Protein AF-A0A392SVR6-F1 (afdb_monomer_lite)

Radius of gyration: 13.55 Å; chains: 1; bounding box: 40×30×31 Å

Structure (mmCIF, N/CA/C/O backbone):
data_AF-A0A392SVR6-F1
#
_entry.id   AF-A0A392SVR6-F1
#
loop_
_atom_site.group_PDB
_atom_site.id
_atom_site.type_symbol
_atom_site.label_atom_id
_atom_site.label_alt_id
_atom_site.label_comp_id
_atom_site.label_asym_id
_atom_site.label_entity_id
_atom_site.label_seq_id
_atom_site.pdbx_PDB_ins_code
_atom_site.Cartn_x
_atom_site.Cartn_y
_atom_site.Cartn_z
_atom_site.occupancy
_atom_site.B_iso_or_equiv
_atom_site.auth_seq_id
_atom_site.auth_comp_id
_atom_site.auth_asym_id
_atom_site.auth_atom_id
_atom_site.pdbx_PDB_model_num
ATOM 1 N N . SER A 1 1 ? -8.868 12.018 12.985 1.00 79.50 1 SER A N 1
ATOM 2 C CA . SER A 1 1 ? -8.647 13.479 12.987 1.00 79.50 1 SER A CA 1
ATOM 3 C C . SER A 1 1 ? -8.607 13.971 11.549 1.00 79.50 1 SER A C 1
ATOM 5 O O . SER A 1 1 ? -8.416 13.152 10.654 1.00 79.50 1 SER A O 1
ATOM 7 N N . LYS A 1 2 ? -8.782 15.278 11.315 1.00 90.06 2 LYS A N 1
ATOM 8 C CA . LYS A 1 2 ? -8.696 15.888 9.977 1.00 90.06 2 LYS A CA 1
ATOM 9 C C . LYS A 1 2 ? -7.381 15.542 9.257 1.00 90.06 2 LYS A C 1
ATOM 11 O O . LYS A 1 2 ? -7.413 15.114 8.115 1.00 90.06 2 LYS A O 1
ATOM 16 N N . GLU A 1 3 ? -6.256 15.588 9.968 1.00 89.31 3 GLU A N 1
ATOM 17 C CA . GLU A 1 3 ? -4.923 15.275 9.423 1.00 89.31 3 GLU A CA 1
ATOM 18 C C . GLU A 1 3 ? -4.803 13.856 8.852 1.00 89.31 3 GLU A C 1
ATOM 20 O O . GLU A 1 3 ? -4.067 13.623 7.894 1.00 89.31 3 GLU A O 1
ATOM 25 N N . TRP A 1 4 ? -5.510 12.888 9.445 1.00 89.56 4 TRP A N 1
ATOM 26 C CA . TRP A 1 4 ? -5.516 11.517 8.939 1.00 89.56 4 TRP A CA 1
ATOM 27 C C . TRP A 1 4 ? -6.219 11.445 7.580 1.00 89.56 4 TRP A C 1
ATOM 29 O O . TRP A 1 4 ? -5.674 10.851 6.657 1.00 89.56 4 TRP A O 1
ATOM 39 N N . LEU A 1 5 ? -7.378 12.100 7.448 1.00 92.06 5 LEU A N 1
ATOM 40 C CA . LEU A 1 5 ? -8.137 12.154 6.194 1.00 92.06 5 LEU A CA 1
ATOM 41 C C . LEU A 1 5 ? -7.382 12.928 5.112 1.00 92.06 5 LEU A C 1
ATOM 43 O O . LEU A 1 5 ? -7.319 12.471 3.974 1.00 92.06 5 LEU A O 1
ATOM 47 N N . ASP A 1 6 ? -6.761 14.052 5.475 1.00 93.69 6 ASP A N 1
ATOM 48 C CA . ASP A 1 6 ? -5.941 14.842 4.554 1.00 93.69 6 ASP A CA 1
ATOM 49 C C . ASP A 1 6 ? -4.752 14.002 4.036 1.00 93.69 6 ASP A C 1
ATOM 51 O O . ASP A 1 6 ? -4.467 13.995 2.840 1.00 93.69 6 ASP A O 1
ATOM 55 N N . SER A 1 7 ? -4.110 13.210 4.909 1.00 92.19 7 SER A N 1
ATOM 56 C CA . SER A 1 7 ? -3.021 12.302 4.508 1.00 92.19 7 SER A CA 1
ATOM 57 C C . SER A 1 7 ? -3.498 11.182 3.581 1.00 92.19 7 SER A C 1
ATOM 59 O O . SER A 1 7 ? -2.819 10.864 2.610 1.00 92.19 7 SER A O 1
ATOM 61 N N . VAL A 1 8 ? -4.640 10.557 3.885 1.00 94.06 8 VAL A N 1
ATOM 62 C CA . VAL A 1 8 ? -5.214 9.501 3.035 1.00 94.06 8 VAL A CA 1
ATOM 63 C C . VAL A 1 8 ? -5.560 10.065 1.665 1.00 94.06 8 VAL A C 1
ATOM 65 O O . VAL A 1 8 ? -5.136 9.500 0.668 1.00 94.06 8 VAL A O 1
ATOM 68 N N . THR A 1 9 ? -6.216 11.225 1.614 1.00 95.69 9 THR A N 1
ATOM 69 C CA . THR A 1 9 ? -6.563 11.908 0.358 1.00 95.69 9 THR A CA 1
ATOM 70 C C . THR A 1 9 ? -5.320 12.200 -0.484 1.00 95.69 9 THR A C 1
ATOM 72 O O . THR A 1 9 ? -5.315 11.944 -1.688 1.00 95.69 9 THR A O 1
ATOM 75 N N . PHE A 1 10 ? -4.247 12.686 0.148 1.00 94.69 10 PHE A N 1
ATOM 76 C CA . PHE A 1 10 ? -2.966 12.912 -0.518 1.00 94.69 10 PHE A CA 1
ATOM 77 C C . PHE A 1 10 ? -2.412 11.626 -1.147 1.00 94.69 10 PHE A C 1
ATOM 79 O O . PHE A 1 10 ? -2.131 11.599 -2.344 1.00 94.69 10 PHE A O 1
ATOM 86 N N . TYR A 1 11 ? -2.301 10.546 -0.368 1.00 95.81 11 TYR A N 1
ATOM 87 C CA . TYR A 1 11 ? -1.791 9.272 -0.877 1.00 95.81 11 TYR A CA 1
ATOM 88 C C . TYR A 1 11 ? -2.696 8.669 -1.957 1.00 95.81 11 TYR A C 1
ATOM 90 O O . TYR A 1 11 ? -2.184 8.198 -2.969 1.00 95.81 11 TYR A O 1
ATOM 98 N N . SER A 1 12 ? -4.021 8.730 -1.794 1.00 96.25 12 SER A N 1
ATOM 99 C CA . SER A 1 12 ? -4.980 8.249 -2.793 1.00 96.25 12 SER A CA 1
ATOM 100 C C . SER A 1 12 ? -4.788 8.968 -4.132 1.00 96.25 12 SER A C 1
ATOM 102 O O . SER A 1 12 ? -4.782 8.313 -5.172 1.00 96.25 12 SER A O 1
ATOM 104 N N . SER A 1 13 ? -4.548 10.287 -4.121 1.00 97.00 13 SER A N 1
ATOM 105 C CA . SER A 1 13 ? -4.242 11.048 -5.341 1.00 97.00 13 SER A CA 1
ATOM 106 C C . SER A 1 13 ? -2.955 10.560 -6.009 1.00 97.00 13 SER A C 1
ATOM 108 O O . SER A 1 13 ? -2.961 10.265 -7.200 1.00 97.00 13 SER A O 1
ATOM 110 N N . VAL A 1 14 ? -1.871 10.409 -5.240 1.00 95.69 14 VAL A N 1
ATOM 111 C CA . VAL A 1 14 ? -0.580 9.922 -5.760 1.00 95.69 14 VAL A CA 1
ATOM 112 C C . VAL A 1 14 ? -0.726 8.532 -6.381 1.00 95.69 1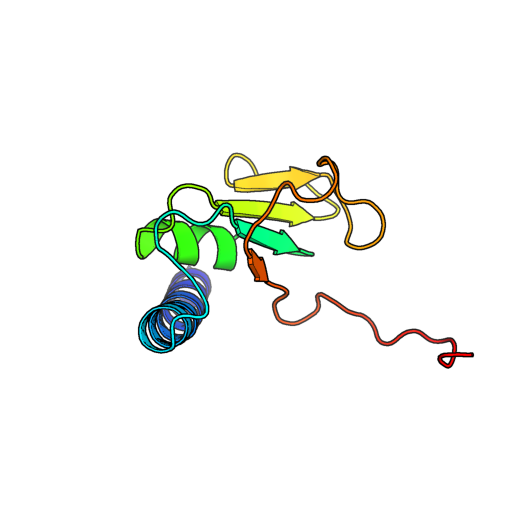4 VAL A C 1
ATOM 114 O O . VAL A 1 14 ? -0.219 8.271 -7.469 1.00 95.69 14 VAL A O 1
ATOM 117 N N . PHE A 1 15 ? -1.429 7.619 -5.713 1.00 97.06 15 PHE A N 1
ATOM 118 C CA . PHE A 1 15 ? -1.612 6.261 -6.215 1.00 97.06 15 PHE A CA 1
ATOM 119 C C . PHE A 1 15 ? -2.541 6.195 -7.432 1.00 97.06 15 PHE A C 1
ATOM 121 O O . PHE A 1 15 ? -2.307 5.369 -8.313 1.00 97.06 15 PHE A O 1
ATOM 128 N N . HIS A 1 16 ? -3.539 7.077 -7.535 1.00 96.81 16 HIS A N 1
ATOM 129 C CA . HIS A 1 16 ? -4.334 7.210 -8.756 1.00 96.81 16 HIS A CA 1
ATOM 130 C C . HIS A 1 16 ? -3.480 7.615 -9.958 1.00 96.81 16 HIS A C 1
ATOM 132 O O . HIS A 1 16 ? -3.632 7.017 -11.024 1.00 96.81 16 HIS A O 1
ATOM 138 N N . ASP A 1 17 ? -2.549 8.553 -9.781 1.00 96.88 17 ASP A N 1
ATOM 139 C CA . ASP A 1 17 ? -1.624 8.949 -10.847 1.00 96.88 17 ASP A CA 1
ATOM 140 C C . ASP A 1 17 ? -0.720 7.777 -11.265 1.00 96.88 17 ASP A C 1
ATOM 142 O O . ASP A 1 17 ? -0.484 7.562 -12.455 1.00 96.88 17 ASP A O 1
ATOM 146 N N . LEU A 1 18 ? -0.268 6.956 -10.307 1.00 97.12 18 LEU A N 1
ATOM 147 C CA . LEU A 1 18 ? 0.512 5.748 -10.604 1.00 97.12 18 LEU A CA 1
ATOM 148 C C . LEU A 1 18 ? -0.298 4.686 -11.358 1.00 97.12 18 LEU A C 1
ATOM 150 O O . LEU A 1 18 ? 0.256 4.032 -12.243 1.00 97.12 18 LEU A O 1
ATOM 154 N N . ILE A 1 19 ? -1.590 4.530 -11.051 1.00 96.56 19 ILE A N 1
ATOM 155 C CA . ILE A 1 19 ? -2.489 3.660 -11.825 1.00 96.56 19 ILE A CA 1
ATOM 156 C C . ILE A 1 19 ? -2.670 4.211 -13.241 1.00 96.56 19 ILE A C 1
ATOM 158 O O . ILE A 1 19 ? -2.510 3.472 -14.210 1.00 96.56 19 ILE A O 1
ATOM 162 N N . GLY A 1 20 ? -2.947 5.511 -13.378 1.00 97.00 20 GLY A N 1
ATOM 163 C CA . GLY A 1 20 ? -3.106 6.168 -14.678 1.00 97.00 20 GLY A CA 1
ATOM 164 C C . GLY A 1 20 ? -1.848 6.092 -15.548 1.00 97.00 20 GLY A C 1
ATOM 165 O O . GLY A 1 20 ? -1.947 5.972 -16.767 1.00 97.00 20 GLY A O 1
ATOM 166 N N . GLY A 1 21 ? -0.668 6.102 -14.923 1.00 96.75 21 GLY A N 1
ATOM 167 C CA . GLY A 1 21 ? 0.624 5.917 -15.584 1.00 96.75 21 GLY A CA 1
ATOM 168 C C . GLY A 1 21 ? 1.016 4.459 -15.856 1.00 96.75 21 GLY A C 1
ATOM 169 O O . GLY A 1 21 ? 2.045 4.230 -16.484 1.00 96.75 21 GLY A O 1
ATOM 170 N N . GLY A 1 22 ? 0.233 3.476 -15.394 1.00 95.31 22 GLY A N 1
ATOM 171 C CA . GLY A 1 22 ? 0.520 2.048 -15.572 1.00 95.31 22 GLY A CA 1
ATOM 172 C C . GLY A 1 22 ? 1.612 1.481 -14.653 1.00 95.31 22 GLY A C 1
ATOM 173 O O . GLY A 1 22 ? 2.091 0.375 -14.893 1.00 95.31 22 GLY A O 1
ATOM 174 N N . TYR A 1 23 ? 2.010 2.209 -13.606 1.00 96.19 23 TYR A N 1
ATOM 175 C CA . TYR A 1 23 ? 3.022 1.778 -12.628 1.00 96.19 23 TYR A CA 1
ATOM 176 C C . TYR A 1 23 ? 2.441 0.940 -11.482 1.00 96.19 23 TYR A C 1
ATOM 178 O O . TYR A 1 23 ? 3.174 0.230 -10.796 1.00 96.19 23 TYR A O 1
ATOM 186 N N . LEU A 1 24 ? 1.133 1.049 -11.253 1.00 97.31 24 LEU A N 1
ATOM 187 C CA . LEU A 1 24 ? 0.392 0.344 -10.214 1.00 97.31 24 LEU A CA 1
ATOM 188 C C . LEU A 1 24 ? -0.871 -0.258 -10.831 1.00 97.31 24 LEU A C 1
ATOM 190 O O . LEU A 1 24 ? -1.572 0.416 -11.580 1.00 97.31 24 LEU A O 1
ATOM 194 N N . SER A 1 25 ? -1.182 -1.512 -10.509 1.00 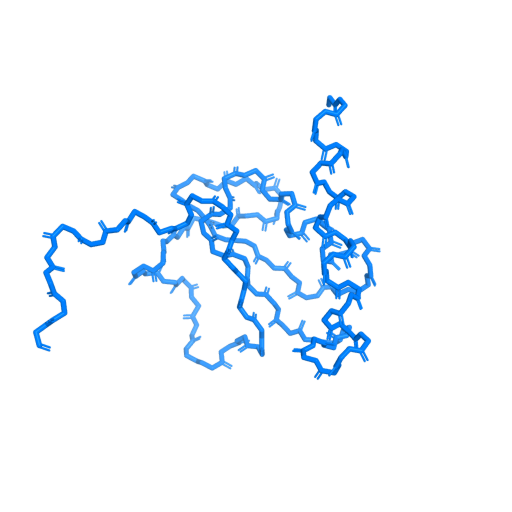96.75 25 SER A N 1
ATOM 195 C CA . SER A 1 25 ? -2.435 -2.155 -10.913 1.00 96.75 25 SER A CA 1
ATOM 196 C C . SER A 1 25 ? -3.327 -2.384 -9.683 1.00 96.75 25 SER A C 1
ATOM 198 O O . SER A 1 25 ? -2.815 -2.653 -8.592 1.00 96.75 25 SER A O 1
ATOM 200 N N . PRO A 1 26 ? -4.665 -2.313 -9.822 1.00 95.50 26 PRO A N 1
ATOM 201 C CA . PRO A 1 26 ? -5.596 -2.682 -8.749 1.00 95.50 26 PRO A CA 1
ATOM 202 C C . PRO A 1 26 ? -5.397 -4.110 -8.205 1.00 95.50 26 PRO A C 1
ATOM 204 O O . PRO A 1 26 ? -5.752 -4.407 -7.062 1.00 95.50 26 PRO A O 1
ATOM 207 N N . GLU A 1 27 ? -4.814 -5.002 -9.006 1.00 96.44 27 GLU A N 1
ATOM 208 C CA . GLU A 1 27 ? -4.532 -6.394 -8.658 1.00 96.44 27 GLU A CA 1
ATOM 209 C C . GLU A 1 27 ? -3.184 -6.578 -7.940 1.00 96.44 27 GLU A C 1
ATOM 211 O O . GLU A 1 27 ? -2.973 -7.626 -7.318 1.00 96.44 27 GLU A O 1
ATOM 216 N N . SER A 1 28 ? -2.296 -5.576 -7.992 1.00 96.94 28 SER A N 1
ATOM 217 C CA . SER A 1 28 ? -0.942 -5.643 -7.437 1.00 96.94 28 SER A CA 1
ATOM 218 C C . SER A 1 28 ? -0.937 -6.034 -5.959 1.00 96.94 28 SER A C 1
ATOM 220 O O . SER A 1 28 ? -1.685 -5.497 -5.136 1.00 96.94 28 SER A O 1
ATOM 222 N N . LYS A 1 29 ? -0.028 -6.943 -5.590 1.00 97.69 29 LYS A N 1
ATOM 223 C CA . LYS A 1 29 ? 0.369 -7.129 -4.193 1.00 97.69 29 LYS A CA 1
ATOM 224 C C . LYS A 1 29 ? 1.283 -5.977 -3.810 1.00 97.69 29 LYS A C 1
ATOM 226 O O . LYS A 1 29 ? 2.415 -5.896 -4.286 1.00 97.69 29 LYS A O 1
ATOM 231 N N . SER A 1 30 ? 0.802 -5.110 -2.929 1.00 97.81 30 SER A N 1
ATOM 232 C CA . SER A 1 30 ? 1.482 -3.861 -2.592 1.00 97.81 30 SER A CA 1
ATOM 233 C C . SER A 1 30 ? 2.004 -3.857 -1.159 1.00 97.81 30 SER A C 1
ATOM 235 O O . SER A 1 30 ? 1.296 -4.235 -0.221 1.00 97.81 30 SER A O 1
ATOM 237 N N . LEU A 1 31 ? 3.236 -3.385 -0.986 1.00 97.12 31 LEU A N 1
ATOM 238 C CA . LEU A 1 31 ? 3.866 -3.185 0.315 1.00 97.12 31 LEU A CA 1
ATOM 239 C C . LEU A 1 31 ? 4.117 -1.698 0.564 1.00 97.12 31 LEU A C 1
ATOM 241 O O . LEU A 1 31 ? 4.793 -1.057 -0.232 1.00 97.12 31 LEU A O 1
ATOM 245 N N . CYS A 1 32 ? 3.660 -1.173 1.698 1.00 95.44 32 CYS A N 1
ATOM 246 C CA . CYS A 1 32 ? 4.126 0.113 2.219 1.00 95.44 32 CYS A CA 1
ATOM 247 C C . CYS A 1 32 ? 5.175 -0.130 3.312 1.00 95.44 32 CYS A C 1
ATOM 249 O O . CYS A 1 32 ? 4.885 -0.783 4.319 1.00 95.44 32 CYS A O 1
ATOM 251 N N . VAL A 1 33 ? 6.396 0.365 3.126 1.00 93.88 33 VAL A N 1
ATOM 252 C CA . VAL A 1 33 ? 7.471 0.244 4.123 1.00 93.88 33 VAL A CA 1
ATOM 253 C C . VAL A 1 33 ? 7.506 1.453 5.051 1.00 93.88 33 VAL A C 1
ATOM 255 O O . VAL A 1 33 ? 7.109 2.545 4.660 1.00 93.88 33 VAL A O 1
ATOM 258 N N . GLU A 1 34 ? 7.954 1.235 6.291 1.00 89.50 34 GLU A N 1
ATOM 259 C CA . GLU A 1 34 ? 8.053 2.259 7.341 1.00 89.50 34 GLU A CA 1
ATOM 260 C C . GLU A 1 34 ? 6.773 3.099 7.510 1.00 89.50 34 GLU A C 1
ATOM 262 O O . GLU A 1 34 ? 6.808 4.317 7.661 1.00 89.50 34 GLU A O 1
ATOM 267 N N . THR A 1 35 ? 5.618 2.427 7.544 1.00 90.56 35 THR A N 1
ATOM 268 C CA . THR A 1 35 ? 4.304 3.068 7.701 1.00 90.56 35 THR A CA 1
ATOM 269 C C . THR A 1 35 ? 3.745 2.888 9.120 1.00 90.56 35 THR A C 1
ATOM 271 O O . THR A 1 35 ? 2.978 1.965 9.405 1.00 90.56 35 THR A O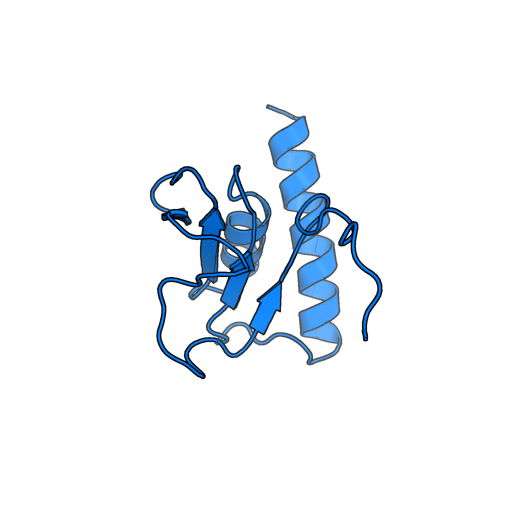 1
ATOM 274 N N . PRO A 1 36 ? 4.106 3.750 10.090 1.00 88.44 36 PRO A N 1
ATOM 275 C CA . PRO A 1 36 ? 3.680 3.584 11.481 1.00 88.44 36 PRO A CA 1
ATOM 276 C C . PRO A 1 36 ? 2.179 3.809 11.686 1.00 88.44 36 PRO A C 1
ATOM 278 O O . PRO A 1 36 ? 1.640 3.407 12.711 1.00 88.44 36 PRO A O 1
ATOM 281 N N . THR A 1 37 ? 1.502 4.473 10.745 1.00 89.19 37 THR A N 1
ATOM 282 C CA . THR A 1 37 ? 0.070 4.797 10.849 1.00 89.19 37 THR A CA 1
ATOM 283 C C . THR A 1 37 ? -0.798 4.076 9.821 1.00 89.19 37 THR A C 1
ATOM 285 O O . THR A 1 37 ? -2.019 4.100 9.961 1.00 89.19 37 THR A O 1
ATOM 288 N N . GLY A 1 38 ? -0.202 3.443 8.803 1.00 92.25 38 GLY A N 1
ATOM 289 C CA . GLY A 1 38 ? -0.928 2.711 7.763 1.00 92.25 38 GLY A CA 1
ATOM 290 C C . GLY A 1 38 ? -1.814 3.581 6.867 1.00 92.25 38 GLY A C 1
ATOM 291 O O . GLY A 1 38 ? -2.725 3.046 6.242 1.00 92.25 38 GLY A O 1
ATOM 292 N N . ARG A 1 39 ? -1.609 4.906 6.836 1.00 94.06 39 ARG A N 1
ATOM 293 C CA . ARG A 1 39 ? -2.430 5.849 6.046 1.00 94.06 39 ARG A CA 1
ATOM 294 C C . ARG A 1 39 ? -2.305 5.593 4.543 1.00 94.06 39 ARG A C 1
ATOM 296 O O . ARG A 1 39 ? -3.305 5.575 3.841 1.00 94.06 39 ARG A O 1
ATOM 303 N N . ASP A 1 40 ? -1.091 5.339 4.080 1.00 94.94 40 ASP A N 1
ATOM 304 C CA . ASP A 1 40 ? -0.769 4.919 2.713 1.00 94.94 40 ASP A CA 1
ATOM 305 C C . ASP A 1 40 ? -1.355 3.538 2.367 1.00 94.94 40 ASP A C 1
ATOM 307 O O . ASP A 1 40 ? -1.973 3.372 1.319 1.00 94.94 40 ASP A O 1
ATOM 311 N N . VAL A 1 41 ? -1.260 2.561 3.274 1.00 96.25 41 VAL A N 1
ATOM 312 C CA . VAL A 1 41 ? -1.881 1.235 3.098 1.00 96.25 41 VAL A CA 1
ATOM 313 C C . VAL A 1 41 ? -3.393 1.364 2.963 1.00 96.25 41 VAL A C 1
ATOM 315 O O . VAL A 1 41 ? -4.012 0.686 2.144 1.00 96.25 41 VAL A O 1
ATOM 318 N N . PHE A 1 42 ? -4.000 2.214 3.794 1.00 95.94 42 PHE A N 1
ATOM 319 C CA . PHE A 1 42 ? -5.428 2.477 3.732 1.00 95.94 42 PHE A CA 1
ATOM 320 C C . PHE A 1 42 ? -5.805 3.141 2.408 1.00 95.94 42 PHE A C 1
ATOM 322 O O . PHE A 1 42 ? -6.728 2.665 1.759 1.00 95.94 42 PHE A O 1
ATOM 329 N N . ALA A 1 43 ? -5.057 4.160 1.978 1.00 96.62 43 ALA A N 1
ATOM 330 C CA . ALA A 1 43 ? -5.270 4.838 0.702 1.00 96.62 43 ALA A CA 1
ATOM 331 C C . ALA A 1 43 ? -5.221 3.866 -0.491 1.00 96.62 43 ALA A C 1
ATOM 333 O O . ALA A 1 43 ? -6.137 3.859 -1.306 1.00 96.62 43 ALA A O 1
ATOM 334 N N . LEU A 1 44 ? -4.230 2.964 -0.551 1.00 97.25 44 LEU A N 1
ATOM 335 C CA . LEU A 1 44 ? -4.177 1.911 -1.579 1.00 97.25 44 LEU A CA 1
ATOM 336 C C . LEU A 1 44 ? -5.462 1.072 -1.610 1.00 97.25 44 LEU A C 1
ATOM 338 O O . LEU A 1 44 ? -6.038 0.833 -2.671 1.00 97.25 44 LEU A O 1
ATOM 342 N N . ARG A 1 45 ? -5.936 0.638 -0.438 1.00 96.06 45 ARG A N 1
ATOM 343 C CA . ARG A 1 45 ? -7.160 -0.168 -0.339 1.00 96.06 45 ARG A CA 1
ATOM 344 C C . ARG A 1 45 ? -8.409 0.623 -0.711 1.00 96.06 45 ARG A C 1
ATOM 346 O O . ARG A 1 45 ? -9.307 0.048 -1.319 1.00 96.06 45 ARG A O 1
ATOM 353 N N . GLU A 1 46 ? -8.462 1.902 -0.349 1.00 95.44 46 GLU A N 1
ATOM 354 C CA . GLU A 1 46 ? -9.573 2.808 -0.646 1.00 95.44 46 GLU A CA 1
ATOM 355 C C . GLU A 1 46 ? -9.768 2.979 -2.156 1.00 95.44 46 GLU A C 1
ATOM 357 O O . GLU A 1 46 ? -10.897 2.897 -2.636 1.00 95.44 46 GLU A O 1
ATOM 362 N N . ILE A 1 47 ? -8.676 3.103 -2.917 1.00 95.00 47 ILE A N 1
ATOM 363 C CA . ILE A 1 47 ? -8.728 3.256 -4.380 1.00 95.00 47 ILE A CA 1
ATOM 364 C C . ILE A 1 47 ? -8.862 1.927 -5.146 1.00 95.00 47 ILE A C 1
ATOM 366 O O . ILE A 1 47 ? -8.868 1.915 -6.375 1.00 95.00 47 ILE A O 1
ATOM 370 N N . GLY A 1 48 ? -8.961 0.796 -4.440 1.00 95.50 48 GLY A N 1
ATOM 371 C CA . GLY A 1 48 ? -9.222 -0.517 -5.035 1.00 95.50 48 GLY A CA 1
ATOM 372 C C . GLY A 1 48 ? -8.028 -1.470 -5.125 1.00 95.50 48 GLY A C 1
ATOM 373 O O . GLY A 1 48 ? -8.225 -2.610 -5.548 1.00 95.50 48 GLY A O 1
ATOM 374 N N . VAL A 1 49 ? -6.832 -1.086 -4.662 1.00 97.00 49 VAL A N 1
ATOM 375 C CA . VAL A 1 49 ? -5.674 -1.992 -4.539 1.00 97.00 49 VAL A CA 1
ATOM 376 C C . VAL A 1 49 ? -5.836 -2.848 -3.281 1.00 97.00 49 VAL A C 1
ATOM 378 O O . VAL A 1 49 ? -5.339 -2.551 -2.191 1.00 97.00 49 VAL A O 1
ATOM 381 N N . LYS A 1 50 ? -6.610 -3.929 -3.404 1.00 93.38 50 LYS A N 1
ATOM 382 C CA . LYS A 1 50 ? -7.073 -4.725 -2.249 1.00 93.38 50 LYS A CA 1
ATOM 383 C C . LYS A 1 50 ? -5.940 -5.449 -1.519 1.00 93.38 50 LYS A C 1
ATOM 385 O O . LYS A 1 50 ? -6.016 -5.642 -0.303 1.00 93.38 50 LYS A O 1
ATOM 390 N N . ASN A 1 51 ? -4.886 -5.828 -2.240 1.00 95.62 51 ASN A N 1
ATOM 391 C CA . ASN A 1 51 ? -3.776 -6.637 -1.731 1.00 95.62 51 ASN A CA 1
ATOM 392 C C . ASN A 1 51 ? -2.634 -5.788 -1.143 1.00 95.62 51 ASN A C 1
ATOM 394 O O . ASN A 1 51 ? -1.462 -6.127 -1.300 1.00 95.62 51 ASN A O 1
ATOM 398 N N . ALA A 1 52 ? -2.968 -4.699 -0.446 1.00 97.00 52 ALA A N 1
ATOM 399 C CA . ALA A 1 52 ? -1.993 -3.820 0.193 1.00 97.00 52 ALA A CA 1
ATOM 400 C C . ALA A 1 52 ? -1.761 -4.165 1.675 1.00 97.00 52 ALA A C 1
ATOM 402 O O . ALA A 1 52 ? -2.713 -4.404 2.432 1.00 97.00 52 ALA A O 1
ATOM 403 N N . VAL A 1 53 ? -0.501 -4.153 2.111 1.00 96.56 53 VAL A N 1
ATOM 404 C CA . VAL A 1 53 ? -0.082 -4.330 3.511 1.00 96.56 53 VAL A CA 1
ATOM 405 C C . VAL A 1 53 ? 1.072 -3.388 3.842 1.00 96.56 53 VAL A C 1
ATOM 407 O O . VAL A 1 53 ? 1.895 -3.080 2.990 1.00 96.56 53 VAL A O 1
ATOM 410 N N . GLY A 1 54 ? 1.142 -2.934 5.088 1.00 95.81 54 GLY A N 1
ATOM 411 C CA . GLY A 1 54 ? 2.242 -2.124 5.593 1.00 95.81 54 GLY A CA 1
ATOM 412 C C . GLY A 1 54 ? 3.192 -2.905 6.488 1.00 95.81 54 GLY A C 1
ATOM 413 O O . GLY A 1 54 ? 2.797 -3.894 7.116 1.00 95.81 54 GLY A O 1
ATOM 414 N N . ILE A 1 55 ? 4.418 -2.411 6.626 1.00 94.75 55 ILE A N 1
ATOM 415 C CA . ILE A 1 55 ? 5.325 -2.791 7.710 1.00 94.75 55 ILE A CA 1
ATOM 416 C C . ILE A 1 55 ? 5.826 -1.564 8.461 1.00 94.75 55 ILE A C 1
ATOM 418 O O . ILE A 1 55 ? 6.045 -0.505 7.880 1.00 94.75 55 ILE A O 1
ATOM 422 N N . SER A 1 56 ? 6.013 -1.713 9.766 1.00 92.69 56 SER A N 1
ATOM 423 C CA . SER A 1 56 ? 6.798 -0.776 10.566 1.00 92.69 56 SER A CA 1
ATOM 424 C C . SER A 1 56 ? 7.306 -1.459 11.835 1.00 92.69 56 SER A C 1
ATOM 426 O O . SER A 1 56 ? 6.862 -2.557 12.186 1.00 92.69 56 SER A O 1
ATOM 428 N N . LYS A 1 57 ? 8.209 -0.798 12.571 1.00 90.38 57 LYS A N 1
ATOM 429 C CA . LYS A 1 57 ? 8.744 -1.315 13.846 1.00 9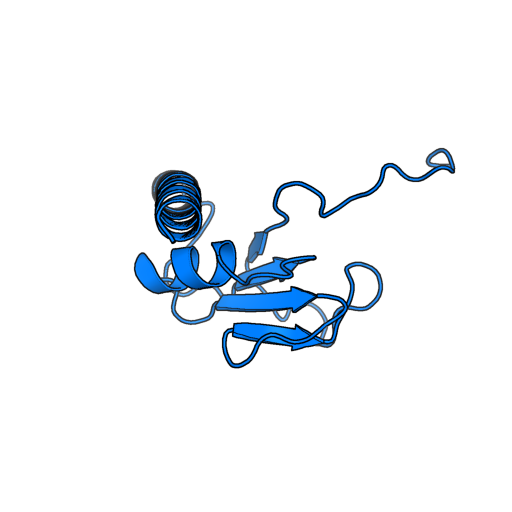0.38 57 LYS A CA 1
ATOM 430 C C . LYS A 1 57 ? 7.657 -1.686 14.861 1.00 90.38 57 LYS A C 1
ATOM 432 O O . LYS A 1 57 ? 7.879 -2.565 15.688 1.00 90.38 57 LYS A O 1
ATOM 437 N N . LYS A 1 58 ? 6.499 -1.016 14.829 1.00 88.25 58 LYS A N 1
ATOM 438 C CA . LYS A 1 58 ? 5.350 -1.309 15.696 1.00 88.25 58 LYS A CA 1
ATOM 439 C C . LYS A 1 58 ? 4.132 -1.627 14.839 1.00 88.25 58 LYS A C 1
ATOM 441 O O . LYS A 1 58 ? 3.639 -0.778 14.111 1.00 88.25 58 LYS A O 1
ATOM 446 N N . SER A 1 59 ? 3.600 -2.838 14.964 1.00 88.19 59 SER A N 1
ATOM 447 C CA . SER A 1 59 ? 2.407 -3.233 14.211 1.00 88.19 59 SER A CA 1
ATOM 448 C C . SER A 1 59 ? 1.188 -2.370 14.555 1.00 88.19 59 SER A C 1
ATOM 450 O O . SER A 1 59 ? 0.902 -2.156 15.735 1.00 88.19 59 SER A O 1
ATOM 452 N N . VAL A 1 60 ? 0.408 -2.006 13.538 1.00 87.06 60 VAL A N 1
ATOM 453 C CA . VAL A 1 60 ? -0.919 -1.385 13.662 1.00 87.06 60 VAL A CA 1
ATOM 454 C C . VAL A 1 60 ? -1.914 -2.260 12.910 1.00 87.06 60 VAL A C 1
ATOM 456 O O . VAL A 1 60 ? -2.035 -2.211 11.687 1.00 87.06 60 VAL A O 1
ATOM 459 N N . LYS A 1 61 ? -2.599 -3.134 13.648 1.00 85.69 61 LYS A N 1
ATOM 460 C CA . LYS A 1 61 ? -3.535 -4.099 13.061 1.00 85.69 61 LYS A CA 1
ATOM 461 C C . LYS A 1 61 ? -4.772 -3.382 12.484 1.00 85.69 61 LYS A C 1
ATOM 463 O O . LYS A 1 61 ? -5.211 -2.399 13.073 1.00 85.69 61 LYS A O 1
ATOM 468 N N . PRO A 1 62 ? -5.375 -3.885 11.389 1.00 86.06 62 PRO A N 1
ATOM 469 C CA . PRO A 1 62 ? -4.943 -5.035 10.586 1.00 86.06 62 PRO A CA 1
ATOM 470 C C . PRO A 1 62 ? -3.966 -4.673 9.452 1.00 86.06 62 PRO A C 1
ATOM 472 O O . PRO A 1 62 ? -3.470 -5.568 8.775 1.00 86.06 62 PRO A O 1
ATOM 475 N N . LEU A 1 63 ? -3.714 -3.383 9.221 1.00 88.12 63 LEU A N 1
ATOM 476 C CA . LEU A 1 63 ? -3.070 -2.889 8.001 1.00 88.12 63 LEU A CA 1
ATOM 477 C C . LEU A 1 63 ? -1.545 -3.012 8.019 1.00 88.12 63 LEU A C 1
ATOM 479 O O . LEU A 1 63 ? -0.941 -3.157 6.963 1.00 88.12 63 LEU A O 1
ATOM 483 N N . VAL A 1 64 ? -0.927 -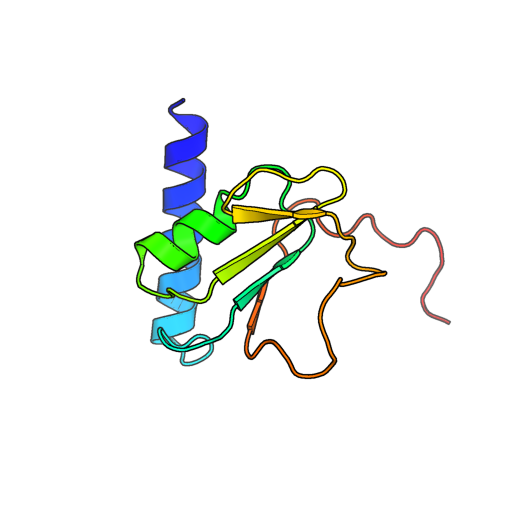2.979 9.200 1.00 92.50 64 VAL A N 1
ATOM 484 C CA . VAL A 1 64 ? 0.526 -2.882 9.360 1.00 92.50 64 VAL A CA 1
ATOM 485 C C . VAL A 1 64 ? 1.051 -4.026 10.222 1.00 92.50 64 VAL A C 1
ATOM 487 O O . VAL A 1 64 ? 0.650 -4.198 11.378 1.00 92.50 64 VAL A O 1
ATOM 490 N N . LYS A 1 65 ? 1.989 -4.797 9.670 1.00 93.69 65 LYS A N 1
ATOM 491 C CA . LYS A 1 65 ? 2.731 -5.850 10.372 1.00 93.69 65 LYS A CA 1
ATOM 492 C C . LYS A 1 65 ? 4.030 -5.304 10.968 1.00 93.69 65 LYS A C 1
ATOM 494 O O . LYS A 1 65 ? 4.513 -4.246 10.584 1.00 93.69 65 LYS A O 1
ATOM 499 N N . SER A 1 66 ? 4.604 -6.046 11.913 1.00 92.00 66 SER A N 1
ATOM 500 C CA . SER A 1 66 ? 5.933 -5.730 12.439 1.00 92.00 66 SER A CA 1
ATOM 501 C C . SER A 1 66 ? 7.006 -6.084 11.407 1.00 92.00 66 SER A C 1
ATOM 503 O O . SER A 1 66 ? 7.039 -7.224 10.949 1.00 92.00 66 SER A O 1
ATOM 505 N N . GLY A 1 67 ? 7.885 -5.143 11.074 1.00 90.69 67 GLY A N 1
ATOM 506 C CA . GLY A 1 67 ? 8.993 -5.323 10.129 1.00 90.69 67 GLY A CA 1
ATOM 507 C C . GLY A 1 67 ? 9.745 -4.013 9.894 1.00 90.69 67 GLY A C 1
ATOM 508 O O . GLY A 1 67 ? 9.269 -2.960 10.315 1.00 90.69 67 GLY A O 1
ATOM 509 N N . THR A 1 68 ? 10.905 -4.074 9.244 1.00 88.50 68 THR A N 1
ATOM 510 C CA . THR A 1 68 ? 11.670 -2.881 8.831 1.00 88.50 68 THR A CA 1
ATOM 511 C C . THR A 1 68 ? 12.065 -2.980 7.363 1.00 88.50 68 THR A C 1
ATOM 513 O O . THR A 1 68 ? 12.004 -4.069 6.788 1.00 88.50 68 THR A O 1
ATOM 516 N N . GLY A 1 69 ? 12.496 -1.869 6.761 1.00 83.06 69 GLY A N 1
ATOM 517 C CA . GLY A 1 69 ? 13.047 -1.869 5.399 1.00 83.06 69 GLY A CA 1
ATOM 518 C C . GLY A 1 69 ? 14.216 -2.848 5.220 1.00 83.06 69 GLY A C 1
ATOM 519 O O . GLY A 1 69 ? 14.303 -3.526 4.203 1.00 83.06 69 GLY A O 1
ATOM 520 N N . GLU A 1 70 ? 15.064 -3.001 6.240 1.00 85.25 70 GLU A N 1
ATOM 521 C CA . GLU A 1 70 ? 16.190 -3.947 6.236 1.00 85.25 70 GLU A CA 1
ATOM 522 C C . GLU A 1 70 ? 15.762 -5.413 6.415 1.00 85.25 70 GLU A C 1
ATOM 524 O O . GLU A 1 70 ? 16.514 -6.326 6.075 1.00 85.25 70 GLU A O 1
ATOM 529 N N . ARG A 1 71 ? 14.577 -5.661 6.986 1.00 87.81 71 ARG A N 1
ATOM 530 C CA . ARG A 1 71 ? 14.061 -7.010 7.244 1.00 87.81 71 ARG A CA 1
ATOM 531 C C . ARG A 1 71 ? 12.559 -7.065 6.999 1.00 87.81 71 ARG A C 1
ATOM 533 O O . ARG A 1 71 ? 11.742 -7.046 7.927 1.00 87.81 71 ARG A O 1
ATOM 540 N N . ILE A 1 72 ? 12.216 -7.176 5.722 1.00 91.38 72 ILE A N 1
ATOM 541 C CA . ILE A 1 72 ? 10.847 -7.361 5.254 1.00 91.38 72 ILE A CA 1
ATOM 542 C C . ILE A 1 72 ? 10.396 -8.794 5.617 1.00 91.38 72 ILE A C 1
ATOM 544 O O . ILE A 1 72 ? 11.050 -9.760 5.233 1.00 91.38 72 ILE A O 1
ATOM 548 N N . PRO A 1 73 ? 9.294 -8.979 6.369 1.00 91.56 73 PRO A N 1
ATOM 549 C CA . PRO A 1 73 ? 8.837 -10.283 6.858 1.00 91.56 73 PRO A CA 1
ATOM 550 C C . PRO A 1 73 ? 8.009 -11.048 5.806 1.00 91.56 73 PRO A C 1
ATOM 552 O O . PRO A 1 73 ? 6.952 -11.603 6.115 1.00 91.56 73 PRO A O 1
ATOM 555 N N . PHE A 1 74 ? 8.454 -11.0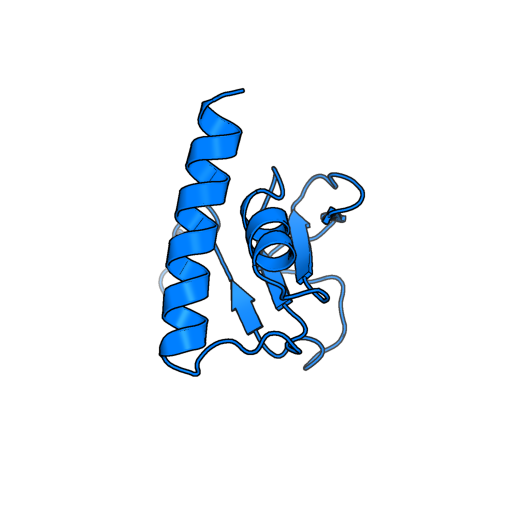33 4.552 1.00 93.69 74 PHE A N 1
ATOM 556 C CA . PHE A 1 74 ? 7.811 -11.687 3.413 1.00 93.69 74 PHE A CA 1
ATOM 557 C C . PHE A 1 74 ? 8.884 -12.336 2.533 1.00 93.69 74 PHE A C 1
ATOM 559 O O . PHE A 1 74 ? 10.054 -11.982 2.633 1.00 93.69 74 PHE A O 1
ATOM 566 N N . GLY A 1 75 ? 8.490 -13.308 1.709 1.00 92.75 75 GLY A N 1
ATOM 567 C CA . GLY A 1 75 ? 9.414 -13.948 0.773 1.00 92.75 75 GLY A CA 1
ATOM 568 C C . GLY A 1 75 ? 9.833 -13.017 -0.366 1.00 92.75 75 GLY A C 1
ATOM 569 O O . GLY A 1 75 ? 9.152 -12.031 -0.662 1.00 92.75 75 GLY A O 1
ATOM 570 N N . ASP A 1 76 ? 10.932 -13.365 -1.027 1.00 90.12 76 ASP A N 1
ATOM 571 C CA . ASP A 1 76 ? 11.413 -12.649 -2.207 1.00 90.12 76 ASP A CA 1
ATOM 572 C C . ASP A 1 76 ? 10.381 -12.692 -3.342 1.00 90.12 76 ASP A C 1
ATOM 574 O O . ASP A 1 76 ? 9.659 -13.676 -3.515 1.00 90.12 76 ASP A O 1
ATOM 578 N N . GLY A 1 77 ? 10.288 -11.600 -4.108 1.00 91.88 77 GLY A N 1
ATOM 579 C CA . GLY A 1 77 ? 9.350 -11.483 -5.231 1.00 91.88 77 GLY A CA 1
ATOM 580 C C . GLY A 1 77 ? 7.867 -11.528 -4.838 1.00 91.88 77 GLY A C 1
ATOM 581 O O . GLY A 1 77 ? 7.014 -11.731 -5.695 1.00 91.88 77 GLY A O 1
ATOM 582 N N . TYR A 1 78 ? 7.533 -11.373 -3.551 1.00 94.94 78 TYR A N 1
ATOM 583 C CA . TYR A 1 78 ? 6.148 -11.482 -3.085 1.00 94.94 78 TYR A CA 1
ATOM 584 C C . TYR A 1 78 ? 5.262 -10.288 -3.478 1.00 94.94 78 TYR A C 1
ATOM 586 O O . TYR A 1 78 ? 4.041 -10.441 -3.557 1.00 94.94 78 TYR A O 1
ATOM 594 N N . PHE A 1 79 ? 5.859 -9.113 -3.689 1.00 96.56 79 PHE A N 1
ATOM 595 C CA . PHE A 1 79 ? 5.157 -7.869 -3.998 1.00 96.56 79 PHE A CA 1
ATOM 596 C C . PHE A 1 79 ? 5.484 -7.389 -5.407 1.00 96.56 79 PHE A C 1
ATOM 598 O O . PHE A 1 79 ? 6.648 -7.364 -5.799 1.00 96.56 79 PHE A O 1
ATOM 605 N N . ASP A 1 80 ? 4.452 -6.947 -6.118 1.00 95.81 80 ASP A N 1
ATOM 606 C CA . ASP A 1 80 ? 4.561 -6.353 -7.453 1.00 95.81 80 ASP A CA 1
ATOM 607 C C . ASP A 1 80 ? 4.853 -4.847 -7.366 1.00 95.81 80 ASP A C 1
ATOM 609 O O . ASP A 1 80 ? 5.372 -4.244 -8.300 1.00 95.81 80 ASP A O 1
ATOM 613 N N . PHE A 1 81 ? 4.518 -4.236 -6.225 1.00 96.69 81 PHE A N 1
ATOM 614 C CA . PHE A 1 81 ? 4.688 -2.811 -5.974 1.00 96.69 81 PHE A CA 1
ATOM 615 C C . PHE A 1 81 ? 5.134 -2.557 -4.532 1.00 96.69 81 PHE A C 1
ATOM 617 O O . PHE A 1 81 ? 4.550 -3.086 -3.582 1.00 96.69 81 PHE A O 1
ATOM 624 N N . VAL A 1 82 ? 6.146 -1.706 -4.358 1.00 95.31 82 VAL A N 1
ATOM 625 C CA . VAL A 1 82 ? 6.633 -1.278 -3.043 1.00 95.31 82 VAL A CA 1
ATOM 626 C C . VAL A 1 82 ? 6.632 0.243 -2.984 1.00 95.31 82 VAL A C 1
ATOM 628 O O . VAL A 1 82 ? 7.240 0.904 -3.822 1.00 95.31 82 VAL A O 1
ATOM 631 N N . PHE A 1 83 ? 5.963 0.792 -1.975 1.00 94.69 83 PHE A N 1
ATOM 632 C CA . PHE A 1 83 ? 5.913 2.217 -1.691 1.00 94.69 83 PHE A CA 1
ATOM 633 C C . PHE A 1 83 ? 6.602 2.534 -0.371 1.00 94.69 83 PHE A C 1
ATOM 635 O O . PHE A 1 83 ? 6.522 1.782 0.600 1.00 94.69 83 PHE A O 1
ATOM 642 N N . SER A 1 84 ? 7.247 3.689 -0.338 1.00 90.62 84 SER A N 1
ATOM 643 C CA . SER A 1 84 ? 7.951 4.213 0.816 1.00 90.62 84 SER A CA 1
ATOM 644 C C . SER A 1 84 ? 7.624 5.697 0.934 1.00 90.62 84 SER A C 1
ATOM 646 O O . SER A 1 84 ? 8.081 6.492 0.114 1.00 90.62 84 SER A O 1
ATOM 648 N N . GLY A 1 85 ? 6.830 6.063 1.939 1.00 81.50 85 GLY A N 1
ATOM 649 C CA . GLY A 1 85 ? 6.408 7.444 2.172 1.00 81.50 85 GLY A CA 1
ATOM 650 C C . GLY A 1 85 ? 7.471 8.306 2.858 1.00 81.50 85 GLY A C 1
ATOM 651 O O . GLY A 1 85 ? 8.624 7.903 3.046 1.00 81.50 85 GLY A O 1
ATOM 652 N N . GLU A 1 86 ? 7.068 9.505 3.270 1.00 68.62 86 GLU A N 1
ATOM 653 C CA . GLU A 1 86 ? 7.942 10.445 3.975 1.00 68.62 86 GLU A CA 1
ATOM 654 C C . GLU A 1 86 ? 8.445 9.869 5.313 1.00 68.62 86 GLU A C 1
ATOM 656 O O . GLU A 1 86 ? 7.684 9.299 6.092 1.00 68.62 86 GLU A O 1
ATOM 661 N N . GLY A 1 87 ? 9.748 10.016 5.576 1.00 61.88 87 GLY A N 1
ATOM 662 C CA . GLY A 1 87 ? 10.397 9.540 6.805 1.00 61.88 87 GLY A CA 1
ATOM 663 C C . GLY A 1 87 ? 10.878 8.084 6.775 1.00 61.88 87 GLY A C 1
ATOM 664 O O . GLY A 1 87 ? 11.544 7.655 7.715 1.00 61.88 87 GLY A O 1
ATOM 665 N N . SER A 1 88 ? 10.612 7.349 5.693 1.00 57.75 88 SER A N 1
ATOM 666 C CA . SER A 1 88 ? 10.946 5.920 5.565 1.00 57.75 88 SER A CA 1
ATOM 667 C C . SER A 1 88 ? 12.438 5.621 5.394 1.00 57.75 88 SER A C 1
ATOM 669 O O . SER A 1 88 ? 12.889 4.507 5.642 1.00 57.75 88 SER A O 1
ATOM 671 N N . PHE A 1 89 ? 13.230 6.619 5.003 1.00 56.38 89 PHE A N 1
ATOM 672 C CA . PHE A 1 89 ? 14.680 6.496 4.925 1.00 56.38 89 PHE A CA 1
ATOM 673 C C . PHE A 1 89 ? 15.319 7.648 5.692 1.00 56.38 89 PHE A C 1
ATOM 675 O O . PHE A 1 89 ? 15.374 8.783 5.215 1.00 56.38 89 PHE A O 1
ATOM 682 N N . ALA A 1 90 ? 15.859 7.361 6.877 1.00 56.16 90 ALA A N 1
ATOM 683 C CA . ALA A 1 90 ? 16.946 8.189 7.376 1.00 56.16 90 ALA A CA 1
ATOM 684 C C . ALA A 1 90 ? 18.084 8.086 6.351 1.00 56.16 90 ALA A C 1
ATOM 686 O O . ALA A 1 90 ? 18.419 6.979 5.919 1.00 56.16 90 ALA A O 1
ATOM 687 N N . ARG A 1 91 ? 18.675 9.216 5.935 1.00 57.12 91 ARG A N 1
ATOM 688 C CA . ARG A 1 91 ? 19.884 9.159 5.103 1.00 57.12 91 ARG A CA 1
ATOM 689 C C . ARG A 1 91 ? 20.891 8.244 5.794 1.00 57.12 91 ARG A C 1
ATOM 691 O O . ARG A 1 91 ? 21.166 8.429 6.981 1.00 57.12 91 ARG A O 1
ATOM 698 N N . SER A 1 92 ? 21.445 7.283 5.057 1.00 53.56 92 SER A N 1
ATOM 699 C CA . SER A 1 92 ? 22.571 6.506 5.564 1.00 53.56 92 SER A CA 1
ATOM 700 C C . SER A 1 92 ? 23.667 7.480 5.997 1.00 53.56 92 SER A C 1
ATOM 702 O O . SER A 1 92 ? 24.117 8.308 5.207 1.00 53.56 92 SER A O 1
ATOM 704 N N . ALA A 1 93 ? 24.101 7.383 7.255 1.00 62.62 93 ALA A N 1
ATOM 705 C CA . ALA A 1 93 ? 25.261 8.127 7.746 1.00 62.62 93 ALA A CA 1
ATOM 706 C C . ALA A 1 93 ? 26.567 7.662 7.074 1.00 62.62 93 ALA A C 1
ATOM 708 O O . ALA A 1 93 ? 27.604 8.305 7.213 1.00 62.62 93 ALA A O 1
ATOM 709 N N . LYS A 1 94 ? 26.521 6.530 6.360 1.00 60.97 94 LYS A N 1
ATOM 710 C CA . LYS A 1 94 ? 27.641 5.964 5.616 1.00 60.97 94 LYS A CA 1
ATOM 711 C C . LYS A 1 94 ? 27.453 6.221 4.117 1.00 60.97 94 LYS A C 1
ATOM 713 O O . LYS A 1 94 ? 26.356 5.947 3.617 1.00 60.97 94 LYS A O 1
ATOM 718 N N . PRO A 1 95 ? 28.486 6.709 3.407 1.00 54.91 95 PRO A N 1
ATOM 719 C CA . PRO A 1 95 ? 28.461 6.808 1.952 1.00 54.91 95 PRO A CA 1
ATOM 720 C C . PRO A 1 95 ? 28.170 5.443 1.321 1.00 54.91 95 PRO A C 1
ATOM 722 O O . PRO A 1 95 ? 28.539 4.412 1.890 1.00 54.91 95 PRO A O 1
ATOM 725 N N . ALA A 1 96 ? 27.534 5.441 0.149 1.00 67.00 96 ALA A N 1
ATOM 726 C CA . ALA A 1 96 ? 27.575 4.270 -0.717 1.00 67.00 96 ALA A CA 1
ATOM 727 C C . ALA A 1 96 ? 29.046 4.035 -1.095 1.00 67.00 96 ALA A C 1
ATOM 729 O O . ALA A 1 96 ? 29.710 4.973 -1.542 1.00 67.00 96 ALA A O 1
ATOM 730 N N . VAL A 1 97 ? 29.556 2.837 -0.804 1.00 60.72 97 VAL A N 1
ATOM 731 C CA . VAL A 1 97 ? 30.911 2.409 -1.183 1.00 60.72 97 VAL A CA 1
ATOM 732 C C . VAL A 1 97 ? 30.953 1.967 -2.634 1.00 60.72 97 VAL A C 1
ATOM 734 O O . VAL A 1 97 ? 29.925 1.427 -3.104 1.00 60.72 97 VAL A O 1
#

Organism: NCBI:txid97028

Foldseek 3Di:
DVVLVVLLVVLLVVVVVCVVVVNDDLQWQEEEAQCPPCSNQVSSVVNRNVNYAYEHCDADPPRYDHAHPVGDPDDPPPTSYYHYDPPNDDDPPDDDD

Sequence (97 aa):
SKEWLDSVTFYSSVFHDLIGGGYLSPESKSLCVETPTGRDVFALREIGVKNAVGISKKSVKPLVKSGTGERIPFGDGYFDFVFSGEGSFARSAKPAV

Secondary structure (DSSP, 8-state):
-HHHHHHHHHHHHHHHHHHHTTS--TT--EEEES-SS-HHHHHHHHTT-TTEEEEESS-BTTTEEE-BTTB-SS-TT--SEEEE-TTS-PPPSS---

pLDDT: mean 89.1, std 11.73, range [53.56, 97.81]